Protein AF-T0LXK4-F1 (afdb_monomer)

Foldseek 3Di:
DDPVVVVVVVVVVVVVLVVVLVVLVVPDDPVVSCVPNVVVVVVVVVVVVCCCCCCVVVVPVDCPDDLDPPPPDDPVVLVVSLVVLVVVLVVLVVVCVVPVQSLLVSLLSLLVSLVSCVVPPNVSSVVSLVVSVCSLPDPSHDPDPSSVVSSVVSVVSSD

Radius of gyration: 25.11 Å; Cα contacts (8 Å, |Δi|>4): 98; chains: 1; bounding box: 61×38×62 Å

Mean predicted aligned error: 15.47 Å

Sequence (159 aa):
MTRKNARNFLIAGIIALYAYDQFAFFYFTFTDFAYYAVIPTLIIVMTAYFSYRFFYKNSNPFRMGTGFSIIETSASDSDHAVNLLEEKMNIHREEAKLDPNKLPELAKRLAALSAMYKEKDSEKSETYANEAKSIINSSHYPNTEEAIQIRTIVTRFLK

Structure (mmCIF, N/CA/C/O backbone):
data_AF-T0LXK4-F1
#
_entry.id   AF-T0LXK4-F1
#
loop_
_atom_site.group_PDB
_atom_site.id
_atom_site.type_symbol
_atom_site.label_atom_id
_atom_site.label_alt_id
_atom_site.label_comp_id
_atom_site.label_asym_id
_atom_site.label_entity_id
_atom_site.label_seq_id
_atom_site.pdbx_PDB_ins_code
_atom_site.Cartn_x
_atom_site.Cartn_y
_atom_site.Cartn_z
_atom_site.occupancy
_atom_site.B_iso_or_equiv
_atom_site.auth_seq_id
_atom_site.auth_comp_id
_atom_site.auth_asym_id
_atom_site.auth_atom_id
_atom_site.pdbx_PDB_model_num
ATOM 1 N N . MET A 1 1 ? 11.690 21.484 -4.704 1.00 52.00 1 MET A N 1
ATOM 2 C CA . MET A 1 1 ? 11.750 21.143 -6.147 1.00 52.00 1 MET A CA 1
ATOM 3 C C . MET A 1 1 ? 10.345 20.745 -6.589 1.00 52.00 1 MET A C 1
ATOM 5 O O . MET A 1 1 ? 9.806 19.795 -6.042 1.00 52.00 1 MET A O 1
ATOM 9 N N . THR A 1 2 ? 9.680 21.510 -7.460 1.00 70.88 2 THR A N 1
ATOM 10 C CA . THR A 1 2 ? 8.276 21.234 -7.828 1.00 70.88 2 THR A CA 1
ATOM 11 C C . THR A 1 2 ? 8.178 19.965 -8.686 1.00 70.88 2 THR A C 1
ATOM 13 O O . THR A 1 2 ? 9.077 19.669 -9.474 1.00 70.88 2 THR A O 1
ATOM 16 N N . ARG A 1 3 ? 7.080 19.204 -8.570 1.00 69.25 3 ARG A N 1
ATOM 17 C CA . ARG A 1 3 ? 6.846 17.942 -9.314 1.00 69.25 3 ARG A CA 1
ATOM 18 C C . ARG A 1 3 ? 7.007 18.101 -10.837 1.00 69.25 3 ARG A C 1
ATOM 20 O O . ARG A 1 3 ? 7.441 17.179 -11.522 1.00 69.25 3 ARG A O 1
ATOM 27 N N . LYS A 1 4 ? 6.709 19.298 -11.356 1.00 77.00 4 LYS A N 1
ATOM 28 C CA . LYS A 1 4 ? 6.910 19.686 -12.760 1.00 77.00 4 LYS A CA 1
ATOM 29 C C . LYS A 1 4 ? 8.395 19.740 -13.141 1.00 77.00 4 LYS A C 1
ATOM 31 O O . LYS A 1 4 ? 8.761 19.247 -14.203 1.00 77.00 4 LYS A O 1
ATOM 36 N N . ASN A 1 5 ? 9.246 20.259 -12.257 1.00 78.19 5 ASN A N 1
ATOM 37 C CA . ASN A 1 5 ? 10.688 20.322 -12.486 1.00 78.19 5 ASN A CA 1
ATOM 38 C C . ASN A 1 5 ? 11.285 18.910 -12.515 1.00 78.19 5 ASN A C 1
ATOM 40 O O . ASN A 1 5 ? 12.027 18.595 -13.435 1.00 78.19 5 ASN A O 1
ATOM 44 N N . ALA A 1 6 ? 10.885 18.032 -11.587 1.00 72.69 6 ALA A N 1
ATOM 45 C CA . ALA A 1 6 ? 11.345 16.640 -11.565 1.00 72.69 6 ALA A CA 1
ATOM 46 C C . ALA A 1 6 ? 11.009 15.883 -12.865 1.00 72.69 6 ALA A C 1
ATOM 48 O O . ALA A 1 6 ? 11.862 15.193 -13.416 1.00 72.69 6 ALA A O 1
ATOM 49 N N . ARG A 1 7 ? 9.794 16.067 -13.406 1.00 78.38 7 ARG A N 1
ATOM 50 C CA . ARG A 1 7 ? 9.398 15.472 -14.693 1.00 78.38 7 ARG A CA 1
ATOM 51 C C . ARG A 1 7 ? 10.267 15.970 -15.848 1.00 78.38 7 ARG A C 1
ATOM 53 O O . ARG A 1 7 ? 10.696 15.172 -16.672 1.00 78.38 7 ARG A O 1
ATOM 60 N N . ASN A 1 8 ? 10.530 17.274 -15.902 1.00 84.44 8 ASN A N 1
ATOM 61 C CA . ASN A 1 8 ? 11.336 17.867 -16.968 1.00 84.44 8 ASN A CA 1
ATOM 62 C C . ASN A 1 8 ? 12.800 17.403 -16.903 1.00 84.44 8 ASN A C 1
ATOM 64 O O . ASN A 1 8 ? 13.376 17.111 -17.945 1.00 84.44 8 ASN A O 1
ATOM 68 N N . PHE A 1 9 ? 13.372 17.262 -15.702 1.00 82.69 9 PHE A N 1
ATOM 69 C CA . PHE A 1 9 ? 14.710 16.687 -15.518 1.00 82.69 9 PHE A CA 1
ATOM 70 C C . PHE A 1 9 ? 14.790 15.237 -16.007 1.00 82.69 9 PHE A C 1
ATOM 72 O O . PHE A 1 9 ? 15.751 14.869 -16.675 1.00 82.69 9 PHE A O 1
ATOM 79 N N . LEU A 1 10 ? 13.766 14.428 -15.725 1.00 83.69 10 LEU A N 1
ATOM 80 C CA . LEU A 1 10 ? 13.726 13.027 -16.144 1.00 83.69 10 LEU A CA 1
ATOM 81 C C . LEU A 1 10 ? 13.632 12.905 -17.674 1.00 83.69 10 LEU A C 1
ATOM 83 O O . LEU A 1 10 ? 14.389 12.154 -18.282 1.00 83.69 10 LEU A O 1
ATOM 87 N N . ILE A 1 11 ? 12.766 13.705 -18.304 1.00 85.88 11 ILE A N 1
ATOM 88 C CA . ILE A 1 11 ? 12.643 13.758 -19.770 1.00 85.88 11 ILE A CA 1
ATOM 89 C C . ILE A 1 11 ? 13.965 14.203 -20.409 1.00 85.88 11 ILE A C 1
ATOM 91 O O . ILE A 1 11 ? 14.427 13.564 -21.351 1.00 85.88 11 ILE A O 1
ATOM 95 N N . ALA A 1 12 ? 14.599 15.254 -19.882 1.00 89.62 12 ALA A N 1
ATOM 96 C CA . ALA A 1 12 ? 15.888 15.725 -20.382 1.00 89.62 12 ALA A CA 1
ATOM 97 C C . ALA A 1 12 ? 16.983 14.650 -20.261 1.00 89.62 12 ALA A C 1
ATOM 99 O O . ALA A 1 12 ? 17.757 14.466 -21.197 1.00 89.62 12 ALA A O 1
ATOM 100 N N . GLY A 1 13 ? 17.007 13.898 -19.155 1.00 88.19 13 GLY A N 1
ATOM 101 C CA . GLY A 1 13 ? 17.936 12.783 -18.959 1.00 88.19 13 GLY A CA 1
ATOM 102 C C . GLY A 1 13 ? 17.748 11.656 -19.979 1.00 88.19 13 GLY A C 1
ATOM 103 O O . GLY A 1 13 ? 18.731 11.169 -20.530 1.00 88.19 13 GLY A O 1
ATOM 104 N N . ILE A 1 14 ? 16.500 11.284 -20.288 1.00 88.06 14 ILE A N 1
ATOM 105 C CA . ILE A 1 14 ? 16.200 10.265 -21.310 1.00 88.06 14 ILE A CA 1
ATOM 106 C C . ILE A 1 14 ? 16.648 10.735 -22.699 1.00 88.06 14 ILE A C 1
ATOM 108 O O . ILE A 1 14 ? 17.262 9.968 -23.436 1.00 88.06 14 ILE A O 1
ATOM 112 N N . ILE A 1 15 ? 16.374 11.995 -23.049 1.00 91.06 15 ILE A N 1
ATOM 113 C CA . ILE A 1 15 ? 16.777 12.565 -24.343 1.00 91.06 15 ILE A CA 1
ATOM 114 C C . ILE A 1 15 ? 18.306 12.599 -24.469 1.00 91.06 15 ILE A C 1
ATOM 116 O O . ILE A 1 15 ? 18.838 12.235 -25.515 1.00 91.06 15 ILE A O 1
ATOM 120 N N . ALA A 1 16 ? 19.016 12.996 -23.410 1.00 90.19 16 ALA A N 1
ATOM 121 C CA . ALA A 1 16 ? 20.476 13.025 -23.398 1.00 90.19 16 ALA A CA 1
ATOM 122 C C . ALA A 1 16 ? 21.087 11.622 -23.549 1.00 90.19 16 ALA A C 1
ATOM 124 O O . ALA A 1 16 ? 22.029 11.452 -24.319 1.00 90.19 16 ALA A O 1
ATOM 125 N N . LEU A 1 17 ? 20.522 10.618 -22.866 1.00 87.62 17 LEU A N 1
ATOM 126 C CA . LEU A 1 17 ? 20.959 9.225 -22.980 1.00 87.62 17 LEU A CA 1
ATOM 127 C C . LEU A 1 17 ? 20.755 8.689 -24.404 1.00 87.62 17 LEU A C 1
ATOM 129 O O . LEU A 1 17 ? 21.660 8.099 -24.981 1.00 87.62 17 LEU A O 1
ATOM 133 N N . TYR A 1 18 ? 19.595 8.969 -25.003 1.00 89.12 18 TYR A N 1
ATOM 134 C CA . TYR A 1 18 ? 19.313 8.579 -26.383 1.00 89.12 18 TYR A CA 1
ATOM 135 C C . TYR A 1 18 ? 20.272 9.239 -27.382 1.00 89.12 18 TYR A C 1
ATOM 137 O O . TYR A 1 18 ? 20.782 8.580 -28.284 1.00 89.12 18 TYR A O 1
ATOM 145 N N . ALA A 1 19 ? 20.544 10.538 -27.220 1.00 90.44 19 ALA A N 1
ATOM 146 C CA . ALA A 1 19 ? 21.498 11.243 -28.069 1.00 90.44 19 ALA A CA 1
ATOM 147 C C . ALA A 1 19 ? 22.911 10.649 -27.942 1.00 90.44 19 ALA A C 1
ATOM 149 O O . ALA A 1 19 ? 23.581 10.460 -28.955 1.00 90.44 19 ALA A O 1
ATOM 150 N N . TYR A 1 20 ? 23.339 10.311 -26.722 1.00 88.88 20 TYR A N 1
ATOM 151 C CA . TYR A 1 20 ? 24.619 9.649 -26.476 1.00 88.88 20 TYR A CA 1
ATOM 152 C C . TYR A 1 20 ? 24.731 8.313 -27.221 1.00 88.88 20 TYR A C 1
ATOM 154 O O . TYR A 1 20 ? 25.724 8.099 -27.913 1.00 88.88 20 TYR A O 1
ATOM 162 N N . ASP A 1 21 ? 23.702 7.464 -27.163 1.00 81.31 21 ASP A N 1
ATOM 163 C CA . ASP A 1 21 ? 23.698 6.169 -27.857 1.00 81.31 21 ASP A CA 1
ATOM 164 C C . ASP A 1 21 ? 23.767 6.327 -29.383 1.00 81.31 21 ASP A C 1
ATOM 166 O O . ASP A 1 21 ? 24.493 5.588 -30.050 1.00 81.31 21 ASP A O 1
ATOM 170 N N . GLN A 1 22 ? 23.066 7.319 -29.946 1.00 89.12 22 GLN A N 1
ATOM 171 C CA . GLN A 1 22 ? 23.146 7.624 -31.379 1.00 89.12 22 GLN A CA 1
ATOM 172 C C . GLN A 1 22 ? 24.558 8.058 -31.777 1.00 89.12 22 GLN A C 1
ATOM 174 O O . GLN A 1 22 ? 25.107 7.540 -32.744 1.00 89.12 22 GLN A O 1
ATOM 179 N N . PHE A 1 23 ? 25.179 8.965 -31.017 1.00 88.94 23 PHE A N 1
ATOM 180 C CA . PHE A 1 23 ? 26.564 9.366 -31.264 1.00 88.94 23 PHE A CA 1
ATOM 181 C C . PHE A 1 23 ? 27.521 8.173 -31.137 1.00 88.94 23 PHE A C 1
ATOM 183 O O . PHE A 1 23 ? 28.320 7.931 -32.036 1.00 88.94 23 PHE A O 1
ATOM 190 N N . ALA A 1 24 ? 27.414 7.377 -30.076 1.00 84.62 24 ALA A N 1
ATOM 191 C CA . ALA A 1 24 ? 28.267 6.211 -29.870 1.00 84.62 24 ALA A CA 1
ATOM 192 C C . ALA A 1 24 ? 28.171 5.204 -31.032 1.00 84.62 24 ALA A C 1
ATOM 194 O O . ALA A 1 24 ? 29.189 4.657 -31.449 1.00 84.62 24 ALA A O 1
ATOM 195 N N . PHE A 1 25 ? 26.976 5.002 -31.596 1.00 87.00 25 PHE A N 1
ATOM 196 C CA . PHE A 1 25 ? 26.759 4.088 -32.719 1.00 87.00 25 PHE A CA 1
ATOM 197 C C . PHE A 1 25 ? 27.519 4.492 -33.993 1.00 87.00 25 PHE A C 1
ATOM 199 O O . PHE A 1 25 ? 28.010 3.625 -34.710 1.00 87.00 25 PHE A O 1
ATOM 206 N N . PHE A 1 26 ? 27.644 5.793 -34.279 1.00 89.50 26 PHE A N 1
ATOM 207 C CA . PHE A 1 26 ? 28.330 6.268 -35.489 1.00 89.50 26 PHE A CA 1
ATOM 208 C C . PHE A 1 26 ? 29.857 6.314 -35.362 1.00 89.50 26 PHE A C 1
ATOM 210 O O . PHE A 1 26 ? 30.546 6.233 -36.378 1.00 89.50 26 PHE A O 1
ATOM 217 N N . TYR A 1 27 ? 30.390 6.467 -34.147 1.00 86.75 27 TYR A N 1
ATOM 218 C CA . TYR A 1 27 ? 31.824 6.691 -33.928 1.00 86.75 27 TYR A CA 1
ATOM 219 C C . TYR A 1 27 ? 32.588 5.460 -33.429 1.00 86.75 27 TYR A C 1
ATOM 221 O O . TYR A 1 27 ? 33.817 5.445 -33.516 1.00 86.75 27 TYR A O 1
ATOM 229 N N . PHE A 1 28 ? 31.902 4.432 -32.924 1.00 87.56 28 PHE A N 1
ATOM 230 C CA . PHE A 1 28 ? 32.548 3.256 -32.344 1.00 87.56 28 PHE A CA 1
ATOM 231 C C . PHE A 1 28 ? 32.394 1.993 -33.184 1.00 87.56 28 PHE A C 1
ATOM 233 O O . PHE A 1 28 ? 31.423 1.796 -33.912 1.00 87.56 28 PHE A O 1
ATOM 240 N N . THR A 1 29 ? 33.372 1.095 -33.044 1.00 90.69 29 THR A N 1
ATOM 241 C CA . THR A 1 29 ? 33.224 -0.280 -33.523 1.00 90.69 29 THR A CA 1
ATOM 242 C C . THR A 1 29 ? 32.136 -0.989 -32.718 1.00 90.69 29 THR A C 1
ATOM 244 O O . THR A 1 29 ? 31.843 -0.606 -31.587 1.00 90.69 29 THR A O 1
ATOM 247 N N . PHE A 1 30 ? 31.536 -2.045 -33.270 1.00 84.19 30 PHE A N 1
ATOM 248 C CA . PHE A 1 30 ? 30.436 -2.756 -32.607 1.00 84.19 30 PHE A CA 1
ATOM 249 C C . PHE A 1 30 ? 30.787 -3.218 -31.178 1.00 84.19 30 PHE A C 1
ATOM 251 O O . PHE A 1 30 ? 29.964 -3.111 -30.270 1.00 84.19 30 PHE A O 1
ATOM 258 N N . THR A 1 31 ? 32.020 -3.681 -30.961 1.00 88.25 31 THR A N 1
ATOM 259 C CA . THR A 1 31 ? 32.541 -4.089 -29.646 1.00 88.25 31 THR A CA 1
ATOM 260 C C . THR A 1 31 ? 32.654 -2.924 -28.668 1.00 88.25 31 THR A C 1
ATOM 262 O O . THR A 1 31 ? 32.209 -3.047 -27.527 1.00 88.25 31 THR A O 1
ATOM 265 N N . ASP A 1 32 ? 33.189 -1.788 -29.112 1.00 85.88 32 ASP A N 1
ATOM 266 C CA . ASP A 1 32 ? 33.342 -0.599 -28.270 1.00 85.88 32 ASP A CA 1
ATOM 267 C C . ASP A 1 32 ? 31.978 0.037 -27.971 1.00 85.88 32 ASP A C 1
ATOM 269 O O . ASP A 1 32 ? 31.701 0.425 -26.840 1.00 85.88 32 ASP A O 1
ATOM 273 N N . PHE A 1 33 ? 31.075 0.058 -28.951 1.00 84.75 33 PHE A N 1
ATOM 274 C CA . PHE A 1 33 ? 29.694 0.490 -28.767 1.00 84.75 33 PHE A CA 1
ATOM 275 C C . PHE A 1 33 ? 28.976 -0.364 -27.715 1.00 84.75 33 PHE A C 1
ATOM 277 O O . PHE A 1 33 ? 28.359 0.165 -26.787 1.00 84.75 33 PHE A O 1
ATOM 284 N N . ALA A 1 34 ? 29.095 -1.692 -27.809 1.00 85.19 34 ALA A N 1
ATOM 285 C CA . ALA A 1 34 ? 28.511 -2.589 -26.822 1.00 85.19 34 ALA A CA 1
ATOM 286 C C . ALA A 1 34 ? 29.079 -2.323 -25.418 1.00 85.19 34 ALA A C 1
ATOM 288 O O . ALA A 1 34 ? 28.322 -2.237 -24.449 1.00 85.19 34 ALA A O 1
ATOM 289 N N . TYR A 1 35 ? 30.396 -2.144 -25.308 1.00 89.31 35 TYR A N 1
ATOM 290 C CA . TYR A 1 35 ? 31.060 -1.970 -24.021 1.00 89.31 35 TYR A CA 1
ATOM 291 C C . TYR A 1 35 ? 30.786 -0.606 -23.369 1.00 89.31 35 TYR A C 1
ATOM 293 O O . TYR A 1 35 ? 30.528 -0.544 -22.168 1.00 89.31 35 TYR A O 1
ATOM 301 N N . TYR A 1 36 ? 30.803 0.481 -24.146 1.00 85.25 36 TYR A N 1
ATOM 302 C CA . TYR A 1 36 ? 30.714 1.849 -23.624 1.00 85.25 36 TYR A CA 1
ATOM 303 C C . TYR A 1 36 ? 29.305 2.452 -23.645 1.00 85.25 36 TYR A C 1
ATOM 305 O O . TYR A 1 36 ? 29.044 3.358 -22.859 1.00 85.25 36 TYR A O 1
ATOM 313 N N . ALA A 1 37 ? 28.386 1.954 -24.478 1.00 81.50 37 ALA A N 1
ATOM 314 C CA . ALA A 1 37 ? 27.006 2.448 -24.528 1.00 81.50 37 ALA A CA 1
ATOM 315 C C . ALA A 1 37 ? 26.004 1.423 -23.977 1.00 81.50 37 ALA A C 1
ATOM 317 O O . ALA A 1 37 ? 25.255 1.710 -23.039 1.00 81.50 37 ALA A O 1
ATOM 318 N N . VAL A 1 38 ? 26.024 0.187 -24.483 1.00 85.00 38 VAL A N 1
ATOM 319 C CA . VAL A 1 38 ? 24.989 -0.812 -24.150 1.00 85.00 38 VAL A CA 1
ATOM 320 C C . VAL A 1 38 ? 25.114 -1.332 -22.715 1.00 85.00 38 VAL A C 1
ATOM 322 O O . VAL A 1 38 ? 24.118 -1.426 -21.998 1.00 85.00 38 VAL A O 1
ATOM 325 N N . ILE A 1 39 ? 26.322 -1.661 -22.251 1.00 86.56 39 ILE A N 1
ATOM 326 C CA . ILE A 1 39 ? 26.504 -2.163 -20.879 1.00 86.56 39 ILE A CA 1
ATOM 327 C C . ILE A 1 39 ? 26.115 -1.096 -19.833 1.00 86.56 39 ILE A C 1
ATOM 329 O O . ILE A 1 39 ? 25.326 -1.415 -18.937 1.00 86.56 39 ILE A O 1
ATOM 333 N N . PRO A 1 40 ? 26.570 0.171 -19.922 1.00 85.31 40 PRO A N 1
ATOM 334 C CA . PRO A 1 40 ? 26.180 1.200 -18.958 1.00 85.31 40 PRO A CA 1
ATOM 335 C C . PRO A 1 40 ? 24.684 1.519 -18.969 1.00 85.31 40 PRO A C 1
ATOM 337 O O . PRO A 1 40 ? 24.086 1.658 -17.900 1.00 85.31 40 PRO A O 1
ATOM 340 N N . THR A 1 41 ? 24.050 1.585 -20.145 1.00 86.94 41 THR A N 1
ATOM 341 C CA . THR A 1 41 ? 22.597 1.808 -20.242 1.00 86.94 41 THR A CA 1
ATOM 342 C C . THR A 1 41 ? 21.818 0.673 -19.582 1.00 86.94 41 THR A C 1
ATOM 344 O O . THR A 1 41 ? 20.908 0.937 -18.793 1.00 86.94 41 THR A O 1
ATOM 347 N N . LEU A 1 42 ? 22.221 -0.584 -19.796 1.00 89.38 42 LEU A N 1
ATOM 348 C CA . LEU A 1 42 ? 21.631 -1.736 -19.113 1.00 89.38 42 LEU A CA 1
ATOM 349 C C . LEU A 1 42 ? 21.799 -1.663 -17.594 1.00 89.38 42 LEU A C 1
ATOM 351 O O . LEU A 1 42 ? 20.838 -1.938 -16.876 1.00 89.38 42 LEU A O 1
ATOM 355 N N . ILE A 1 43 ? 22.970 -1.260 -17.090 1.00 90.88 43 ILE A N 1
ATOM 356 C CA . ILE A 1 43 ? 23.205 -1.086 -15.647 1.00 90.88 43 ILE A CA 1
ATOM 357 C C . ILE A 1 43 ? 22.279 -0.008 -15.076 1.00 90.88 43 ILE A C 1
ATOM 359 O O . ILE A 1 43 ? 21.671 -0.223 -14.024 1.00 90.88 43 ILE A O 1
ATOM 363 N N . ILE A 1 44 ? 22.125 1.128 -15.761 1.00 88.31 44 ILE A N 1
ATOM 364 C CA . ILE A 1 44 ? 21.241 2.219 -15.326 1.00 88.31 44 ILE A CA 1
ATOM 365 C C . ILE A 1 44 ? 19.783 1.751 -15.312 1.00 88.31 44 ILE A C 1
ATOM 367 O O . ILE A 1 44 ? 19.091 1.950 -14.315 1.00 88.31 44 ILE A O 1
ATOM 371 N N . VAL A 1 45 ? 19.320 1.085 -16.374 1.00 86.94 45 VAL A N 1
ATOM 372 C CA . VAL A 1 45 ? 17.946 0.567 -16.470 1.00 86.94 45 VAL A CA 1
ATOM 373 C C . VAL A 1 45 ? 17.689 -0.505 -15.416 1.00 86.94 45 VAL A C 1
ATOM 375 O O . VAL A 1 45 ? 16.665 -0.448 -14.739 1.00 86.94 45 VAL A O 1
ATOM 378 N N . MET A 1 46 ? 18.618 -1.443 -15.218 1.00 88.25 46 MET A N 1
ATOM 379 C CA . MET A 1 46 ? 18.540 -2.453 -14.159 1.00 88.25 46 MET A CA 1
ATOM 380 C C . MET A 1 46 ? 18.484 -1.798 -12.782 1.00 88.25 46 MET A C 1
ATOM 382 O O . MET A 1 46 ? 17.607 -2.127 -11.992 1.00 88.25 46 MET A O 1
ATOM 386 N N . THR A 1 47 ? 19.358 -0.835 -12.495 1.00 88.00 47 THR A N 1
ATOM 387 C CA . THR A 1 47 ? 19.393 -0.135 -11.202 1.00 88.00 47 THR A CA 1
ATOM 388 C C . THR A 1 47 ? 18.118 0.667 -10.969 1.00 88.00 47 THR A C 1
ATOM 390 O O . THR A 1 47 ? 17.557 0.624 -9.874 1.00 88.00 47 THR A O 1
ATOM 393 N N . ALA A 1 48 ? 17.609 1.353 -11.992 1.00 85.19 48 ALA A N 1
ATOM 394 C CA . ALA A 1 48 ? 16.341 2.067 -11.931 1.00 85.19 48 ALA A CA 1
ATOM 395 C C . ALA A 1 48 ? 15.164 1.101 -11.751 1.00 85.19 48 ALA A C 1
ATOM 397 O O . ALA A 1 48 ? 14.286 1.370 -10.939 1.00 85.19 48 ALA A O 1
ATOM 398 N N . TYR A 1 49 ? 15.161 -0.041 -12.441 1.00 87.12 49 TYR A N 1
ATOM 399 C CA . TYR A 1 49 ? 14.139 -1.076 -12.306 1.00 87.12 49 TYR A CA 1
ATOM 400 C C . TYR A 1 49 ? 14.174 -1.726 -10.926 1.00 87.12 49 TYR A C 1
ATOM 402 O O . TYR A 1 49 ? 13.125 -1.900 -10.320 1.00 87.12 49 TYR A O 1
ATOM 410 N N . PHE A 1 50 ? 15.352 -2.062 -10.401 1.00 82.69 50 PHE A N 1
ATOM 411 C CA . PHE A 1 50 ? 15.507 -2.617 -9.061 1.00 82.69 50 PHE A CA 1
ATOM 412 C C . PHE A 1 50 ? 15.174 -1.593 -7.993 1.00 82.69 50 PHE A C 1
ATOM 414 O O . PHE A 1 50 ? 14.499 -1.951 -7.040 1.00 82.69 50 PHE A O 1
ATOM 421 N N . SER A 1 51 ? 15.563 -0.330 -8.158 1.00 81.69 51 SER A N 1
ATOM 422 C CA . SER A 1 51 ? 15.162 0.742 -7.246 1.00 81.69 51 SER A CA 1
ATOM 423 C C . SER A 1 51 ? 13.654 0.930 -7.303 1.00 81.69 51 SER A C 1
ATOM 425 O O . SER A 1 51 ? 12.994 0.861 -6.278 1.00 81.69 51 SER A O 1
ATOM 427 N N . TYR A 1 52 ? 13.069 1.055 -8.494 1.00 77.12 52 TYR A N 1
ATOM 428 C CA . TYR A 1 52 ? 11.623 1.140 -8.665 1.00 77.12 52 TYR A CA 1
ATOM 429 C C . TYR A 1 52 ? 10.932 -0.066 -8.044 1.00 77.12 52 TYR A C 1
ATOM 431 O O . TYR A 1 52 ? 10.035 0.108 -7.240 1.00 77.12 52 TYR A O 1
ATOM 439 N N . ARG A 1 53 ? 11.373 -1.288 -8.341 1.00 79.44 53 ARG A N 1
ATOM 440 C CA . ARG A 1 53 ? 10.800 -2.525 -7.813 1.00 79.44 53 ARG A CA 1
ATOM 441 C C . ARG A 1 53 ? 10.991 -2.631 -6.313 1.00 79.44 53 ARG A C 1
ATOM 443 O O . ARG A 1 53 ? 10.057 -3.024 -5.645 1.00 79.44 53 ARG A O 1
ATOM 450 N N . PHE A 1 54 ? 12.149 -2.307 -5.763 1.00 71.06 54 PHE A N 1
ATOM 451 C CA . PHE A 1 54 ? 12.398 -2.379 -4.330 1.00 71.06 54 PHE A CA 1
ATOM 452 C C . PHE A 1 54 ? 11.587 -1.309 -3.609 1.00 71.06 54 PHE A C 1
ATOM 454 O O . PHE A 1 54 ? 10.830 -1.640 -2.711 1.00 71.06 54 PHE A O 1
ATOM 461 N N . PHE A 1 55 ? 11.609 -0.060 -4.068 1.00 64.06 55 PHE A N 1
ATOM 462 C CA . PHE A 1 55 ? 10.792 1.000 -3.492 1.00 64.06 55 PHE A CA 1
ATOM 463 C C . PHE A 1 55 ? 9.290 0.760 -3.690 1.00 64.06 55 PHE A C 1
ATOM 465 O O . PHE A 1 55 ? 8.571 0.936 -2.724 1.00 64.06 55 PHE A O 1
ATOM 472 N N . TYR A 1 56 ? 8.783 0.299 -4.841 1.00 58.19 56 TYR A N 1
ATOM 473 C CA . TYR A 1 56 ? 7.343 0.039 -5.077 1.00 58.19 56 TYR A CA 1
ATOM 474 C C . TYR A 1 56 ? 6.834 -1.295 -4.517 1.00 58.19 56 TYR A C 1
ATOM 476 O O . TYR A 1 56 ? 5.678 -1.391 -4.101 1.00 58.19 56 TYR A O 1
ATOM 484 N N . LYS A 1 57 ? 7.661 -2.345 -4.505 1.00 49.53 57 LYS A N 1
ATOM 485 C CA . LYS A 1 57 ? 7.308 -3.647 -3.913 1.00 49.53 57 LYS A CA 1
ATOM 486 C C . LYS A 1 57 ? 7.465 -3.610 -2.391 1.00 49.53 57 LYS A C 1
ATOM 488 O O . LYS A 1 57 ? 6.669 -4.239 -1.710 1.00 49.53 57 LYS A O 1
ATOM 493 N N . ASN A 1 58 ? 8.425 -2.847 -1.856 1.00 44.69 58 ASN A N 1
ATOM 494 C CA . ASN A 1 58 ? 8.601 -2.654 -0.412 1.00 44.69 58 ASN A CA 1
ATOM 495 C C . ASN A 1 58 ? 7.771 -1.484 0.155 1.00 44.69 58 ASN A C 1
ATOM 497 O O . ASN A 1 58 ? 7.570 -1.427 1.361 1.00 44.69 58 ASN A O 1
ATOM 501 N N . SER A 1 59 ? 7.211 -0.599 -0.683 1.00 46.28 59 SER A N 1
ATOM 502 C CA . SER A 1 59 ? 6.151 0.347 -0.269 1.00 46.28 59 SER A CA 1
ATOM 503 C C . SER A 1 59 ? 4.739 -0.249 -0.325 1.00 46.28 59 SER A C 1
ATOM 505 O O . SER A 1 59 ? 3.759 0.473 -0.170 1.00 46.28 59 SER A O 1
ATOM 507 N N . ASN A 1 60 ? 4.607 -1.572 -0.468 1.00 47.75 60 ASN A N 1
ATOM 508 C CA . ASN A 1 60 ? 3.330 -2.262 -0.304 1.00 47.75 60 ASN A CA 1
ATOM 509 C C . ASN A 1 60 ? 3.409 -3.372 0.754 1.00 47.75 60 ASN A C 1
ATOM 511 O O . ASN A 1 60 ? 3.480 -4.555 0.426 1.00 47.75 60 ASN A O 1
ATOM 515 N N . PRO A 1 61 ? 3.237 -2.986 2.027 1.00 41.03 61 PRO A N 1
ATOM 516 C CA . PRO A 1 61 ? 2.225 -3.630 2.855 1.00 41.03 61 PRO A CA 1
ATOM 517 C C . PRO A 1 61 ? 1.071 -2.677 3.205 1.00 41.03 61 PRO A C 1
ATOM 519 O O . PRO A 1 61 ? 0.154 -3.075 3.911 1.00 41.03 61 PRO A O 1
ATOM 522 N N . PHE A 1 62 ? 1.078 -1.436 2.708 1.00 42.94 62 PHE A N 1
ATOM 523 C CA . PHE A 1 62 ? 0.120 -0.402 3.108 1.00 42.94 62 PHE A CA 1
ATOM 524 C C . PHE A 1 62 ? -0.505 0.320 1.910 1.00 42.94 62 PHE A C 1
ATOM 526 O O . PHE A 1 62 ? -0.625 1.541 1.869 1.00 42.94 62 PHE A O 1
ATOM 533 N N . ARG A 1 63 ? -1.018 -0.441 0.940 1.00 39.72 63 ARG A N 1
ATOM 534 C CA . ARG A 1 63 ? -2.146 0.050 0.140 1.00 39.72 63 ARG A CA 1
ATOM 535 C C . ARG A 1 63 ? -3.401 0.012 1.014 1.00 39.72 63 ARG A C 1
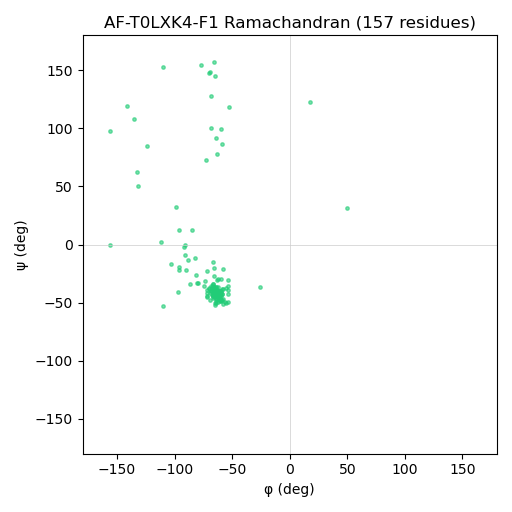ATOM 537 O O . ARG A 1 63 ? -4.290 -0.815 0.845 1.00 39.72 63 ARG A O 1
ATOM 544 N N . MET A 1 64 ? -3.458 0.946 1.963 1.00 41.56 64 MET A N 1
ATOM 545 C CA . MET A 1 64 ? -4.705 1.523 2.447 1.00 41.56 64 MET A CA 1
ATOM 546 C C . MET A 1 64 ? -5.382 2.141 1.224 1.00 41.56 64 MET A C 1
ATOM 548 O O . MET A 1 64 ? -5.137 3.288 0.856 1.00 41.56 64 MET A O 1
ATOM 552 N N . GLY A 1 65 ? -6.149 1.322 0.506 1.00 34.75 65 GLY A N 1
ATOM 553 C CA . GLY A 1 65 ? -6.947 1.778 -0.617 1.00 34.75 65 GLY A 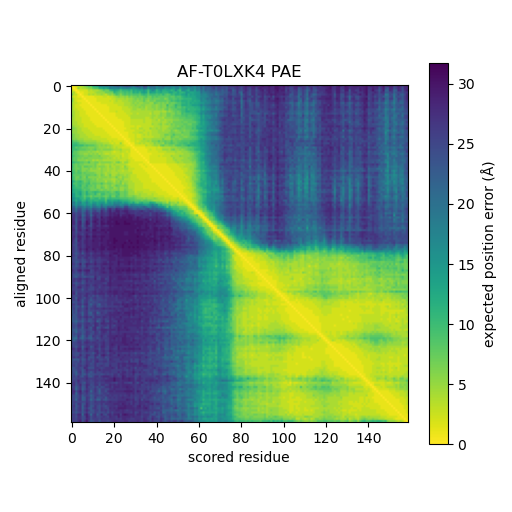CA 1
ATOM 554 C C . GLY A 1 65 ? -7.809 2.949 -0.163 1.00 34.75 65 GLY A C 1
ATOM 555 O O . GLY A 1 65 ? -8.605 2.799 0.757 1.00 34.75 65 GLY A O 1
ATOM 556 N N . THR A 1 66 ? -7.593 4.113 -0.778 1.00 44.03 66 THR A N 1
ATOM 557 C CA . THR A 1 66 ? -8.650 5.087 -1.103 1.00 44.03 66 THR A CA 1
ATOM 558 C C . THR A 1 66 ? -9.620 5.471 0.025 1.00 44.03 66 THR A C 1
ATOM 560 O O . THR A 1 66 ? -10.773 5.799 -0.232 1.00 44.03 66 THR A O 1
ATOM 563 N N . GLY A 1 67 ? -9.148 5.474 1.273 1.00 38.34 67 GLY A N 1
ATOM 564 C CA . GLY A 1 67 ? -9.909 5.920 2.445 1.00 38.34 67 GLY A CA 1
ATOM 565 C C . GLY A 1 67 ? -9.049 6.385 3.622 1.00 38.34 67 GLY A C 1
ATOM 566 O O . GLY A 1 67 ? -9.593 6.788 4.643 1.00 38.34 67 GLY A O 1
ATOM 567 N N . PHE A 1 68 ? -7.722 6.345 3.485 1.00 42.81 68 PHE A N 1
ATOM 568 C CA . PHE A 1 68 ? -6.772 6.774 4.509 1.00 42.81 68 PHE A CA 1
ATOM 569 C C . PHE A 1 68 ? -5.716 7.680 3.871 1.00 42.81 68 PHE A C 1
ATOM 571 O O . PHE A 1 68 ? -4.532 7.361 3.796 1.00 42.81 68 PHE A O 1
ATOM 578 N N . SER A 1 69 ? -6.157 8.817 3.332 1.00 39.91 69 SER A N 1
ATOM 579 C CA . SER A 1 69 ? -5.259 9.961 3.246 1.00 39.91 69 SER A CA 1
ATOM 580 C C . SER A 1 69 ? -5.037 10.415 4.682 1.00 39.91 69 SER A C 1
ATOM 582 O O . SER A 1 69 ? -5.907 11.063 5.263 1.00 39.91 69 SER A O 1
ATOM 584 N N . ILE A 1 70 ? -3.905 10.030 5.270 1.00 43.81 70 ILE A N 1
ATOM 585 C CA . ILE A 1 70 ? -3.350 10.775 6.395 1.00 43.81 70 ILE A CA 1
ATOM 586 C C . ILE A 1 70 ? -3.114 12.166 5.826 1.00 43.81 70 ILE A C 1
ATOM 588 O O . ILE A 1 70 ? -2.196 12.396 5.040 1.00 43.81 70 ILE A O 1
ATOM 592 N N . ILE A 1 71 ? -4.057 13.046 6.120 1.00 42.28 71 ILE A N 1
ATOM 593 C CA . ILE A 1 71 ? -3.931 14.471 5.934 1.00 42.28 71 ILE A CA 1
ATOM 594 C C . ILE A 1 71 ? -2.793 14.860 6.886 1.00 42.28 71 ILE A C 1
ATOM 596 O O . ILE A 1 71 ? -2.996 15.055 8.080 1.00 42.28 71 ILE A O 1
ATOM 600 N N . GLU A 1 72 ? -1.559 14.867 6.373 1.00 41.72 72 GLU A N 1
ATOM 601 C CA . GLU A 1 72 ? -0.467 15.667 6.928 1.00 41.72 72 GLU A CA 1
ATOM 602 C C . GLU A 1 72 ? -0.889 17.124 6.762 1.00 41.72 72 GLU A C 1
ATOM 604 O O . GLU A 1 72 ? -0.545 17.822 5.810 1.00 41.72 72 GLU A O 1
ATOM 609 N N . THR A 1 73 ? -1.768 17.575 7.638 1.00 39.75 73 THR A N 1
ATOM 610 C CA . THR A 1 73 ? -2.135 18.973 7.743 1.00 39.75 73 THR A CA 1
ATOM 611 C C . THR A 1 73 ? -2.280 19.224 9.227 1.00 39.75 73 THR A C 1
ATOM 613 O O . THR A 1 73 ? -2.995 18.507 9.921 1.00 39.75 73 THR A O 1
ATOM 616 N N . SER A 1 74 ? -1.437 20.144 9.693 1.00 37.97 74 SER A N 1
ATOM 617 C CA . SER A 1 74 ? -1.539 20.977 10.891 1.00 37.97 74 SER A CA 1
ATOM 618 C C . SER A 1 74 ? -2.543 20.483 11.934 1.00 37.97 74 SER A C 1
ATOM 620 O O . SER A 1 74 ? -3.719 20.421 11.618 1.00 37.97 74 SER A O 1
ATOM 622 N N . ALA A 1 75 ? -2.113 20.237 13.177 1.00 48.66 75 ALA A N 1
ATOM 623 C CA . ALA A 1 75 ? -2.892 19.722 14.322 1.00 48.66 75 ALA A CA 1
ATOM 624 C C . ALA A 1 75 ? -4.427 19.978 14.337 1.00 48.66 75 ALA A C 1
ATOM 626 O O . ALA A 1 75 ? -5.175 19.079 14.705 1.00 48.66 75 ALA A O 1
ATOM 627 N N . SER A 1 76 ? -4.901 21.134 13.861 1.00 48.06 76 SER A N 1
ATOM 628 C CA . SER A 1 76 ? -6.314 21.469 13.623 1.00 48.06 76 SER A CA 1
ATOM 629 C C . SER A 1 76 ? -7.098 20.577 12.630 1.00 48.06 76 SER A C 1
ATOM 631 O O . SER A 1 76 ? -8.310 20.479 12.782 1.00 48.06 76 SER A O 1
ATOM 633 N N . ASP A 1 77 ? -6.478 19.962 11.616 1.00 54.47 77 ASP A N 1
ATOM 634 C CA . ASP A 1 77 ? -7.172 19.143 10.591 1.00 54.47 77 ASP A CA 1
ATOM 635 C C . ASP A 1 77 ? -7.259 17.659 11.004 1.00 54.47 77 ASP A C 1
ATOM 637 O O . ASP A 1 77 ? -8.138 16.898 10.594 1.00 54.47 77 ASP A O 1
ATOM 641 N N . SER A 1 78 ? -6.363 17.251 11.908 1.00 59.72 78 SER A N 1
ATOM 642 C CA . SER A 1 78 ? -6.307 15.890 12.440 1.00 59.72 78 SER A CA 1
ATOM 643 C C . SER A 1 78 ? -7.526 15.536 13.300 1.00 59.72 78 SER A C 1
ATOM 645 O O . SER A 1 78 ? -7.986 14.399 13.263 1.00 59.72 78 SER A O 1
ATOM 647 N N . ASP A 1 79 ? -8.089 16.499 14.033 1.00 66.12 79 ASP A N 1
ATOM 648 C CA . ASP A 1 79 ? -9.271 16.270 14.872 1.00 66.12 79 ASP A CA 1
ATOM 649 C C . ASP A 1 79 ? -10.544 16.143 14.027 1.00 66.12 79 ASP A C 1
ATOM 651 O O . ASP A 1 79 ? -11.389 15.291 14.296 1.00 66.12 79 ASP A O 1
ATOM 655 N N . HIS A 1 80 ? -10.650 16.905 12.935 1.00 68.06 80 HIS A N 1
ATOM 656 C CA . HIS A 1 80 ? -11.762 16.772 11.994 1.00 68.06 80 HIS A CA 1
ATOM 657 C C . HIS A 1 80 ? -11.713 15.431 11.243 1.00 68.06 80 HIS A C 1
ATOM 659 O O . HIS A 1 80 ? -12.750 14.799 11.021 1.00 68.06 80 HIS A O 1
ATOM 665 N N . ALA A 1 81 ? -10.518 14.965 10.867 1.00 66.50 81 ALA A N 1
ATOM 666 C CA . ALA A 1 81 ? -10.341 13.661 10.232 1.00 66.50 81 ALA A CA 1
ATOM 667 C C . ALA A 1 81 ? -10.721 12.506 11.172 1.00 66.50 81 ALA A C 1
ATOM 669 O O . ALA A 1 81 ? -11.388 11.560 10.748 1.00 66.50 81 ALA A O 1
ATOM 670 N N . VAL A 1 82 ? -10.334 12.601 12.446 1.00 71.81 82 VAL A N 1
ATOM 671 C CA . VAL A 1 82 ? -10.668 11.608 13.471 1.00 71.81 82 VAL A CA 1
ATOM 672 C C . VAL A 1 82 ? -12.173 11.587 13.750 1.00 71.81 82 VAL A C 1
ATOM 674 O O . VAL A 1 82 ? -12.769 10.515 13.697 1.00 71.81 82 VAL A O 1
ATOM 677 N N . ASN A 1 83 ? -12.814 12.748 13.913 1.00 77.56 83 ASN A N 1
ATOM 678 C CA . ASN A 1 83 ? -14.267 12.832 14.110 1.00 77.56 83 ASN A CA 1
ATOM 679 C C . ASN A 1 83 ? -15.048 12.229 12.928 1.00 77.56 83 ASN A C 1
ATOM 681 O O . ASN A 1 83 ? -16.009 11.488 13.124 1.00 77.56 83 ASN A O 1
ATOM 685 N N . LEU A 1 84 ? -14.605 12.479 11.690 1.00 76.94 84 LEU A N 1
ATOM 686 C CA . LEU A 1 84 ? -15.216 11.890 10.493 1.00 76.94 84 LEU A CA 1
ATOM 687 C C . LEU A 1 84 ? -15.037 10.362 10.441 1.00 76.94 84 LEU A C 1
ATOM 689 O O . LEU A 1 84 ? -15.910 9.636 9.958 1.00 76.94 84 LEU A O 1
ATOM 693 N N . LEU A 1 85 ? -13.889 9.860 10.901 1.00 73.06 85 LEU A N 1
ATOM 694 C CA . LEU A 1 85 ? -13.628 8.425 11.008 1.00 73.06 85 LEU A CA 1
ATOM 695 C C . LEU A 1 85 ? -14.502 7.772 12.084 1.00 73.06 85 LEU A C 1
ATOM 697 O O . LEU A 1 85 ? -15.026 6.689 11.826 1.00 73.06 85 LEU A O 1
ATOM 701 N N . GLU A 1 86 ? -14.710 8.424 13.228 1.00 80.81 86 GLU A N 1
ATOM 702 C CA . GLU A 1 86 ? -15.624 7.964 14.281 1.00 80.81 86 GLU A CA 1
ATOM 703 C C . GLU A 1 86 ? -17.086 7.949 13.807 1.00 80.81 86 GLU A C 1
ATOM 705 O O . GLU A 1 86 ? -17.796 6.962 14.011 1.00 80.81 86 GLU A O 1
ATOM 710 N N . GLU A 1 87 ? -17.529 8.986 13.092 1.00 79.88 87 GLU A N 1
ATOM 711 C CA . GLU A 1 87 ? -18.876 9.037 12.513 1.00 79.88 87 GLU A CA 1
ATOM 712 C C . GLU A 1 87 ? -19.094 7.889 11.517 1.00 79.88 87 GLU A C 1
ATOM 714 O O . GLU A 1 87 ? -20.061 7.128 11.614 1.00 79.88 87 GLU A O 1
ATOM 719 N N . LYS A 1 88 ? -18.143 7.688 10.597 1.00 77.31 88 LYS A N 1
ATOM 720 C CA . LYS A 1 88 ? -18.199 6.570 9.649 1.00 77.31 88 LYS A CA 1
ATOM 721 C C . LYS A 1 88 ? -18.117 5.217 10.350 1.00 77.31 88 LYS A C 1
ATOM 723 O O . LYS A 1 88 ? -18.761 4.275 9.899 1.00 77.31 88 LYS A O 1
ATOM 728 N N . MET A 1 89 ? -17.328 5.089 11.414 1.00 84.12 89 MET A N 1
ATOM 729 C CA . MET A 1 89 ? -17.247 3.861 12.208 1.00 84.12 89 MET A CA 1
ATOM 730 C C . MET A 1 89 ? -18.611 3.509 12.807 1.00 84.12 89 MET A C 1
ATOM 732 O O . MET A 1 89 ? -19.007 2.350 12.724 1.00 84.12 89 MET A O 1
ATOM 736 N N . ASN A 1 90 ? -19.352 4.481 13.344 1.00 82.88 90 ASN A N 1
ATOM 737 C CA . ASN A 1 90 ? -20.689 4.231 13.885 1.00 82.88 90 ASN A CA 1
ATOM 738 C C . ASN A 1 90 ? -21.658 3.709 12.817 1.00 82.88 90 ASN A C 1
ATOM 740 O O . ASN A 1 90 ? -22.389 2.757 13.080 1.00 82.88 90 ASN A O 1
ATOM 744 N N . ILE A 1 91 ? -21.598 4.244 11.593 1.00 81.81 91 ILE A N 1
ATOM 745 C CA . ILE A 1 91 ? -22.379 3.721 10.458 1.00 81.81 91 ILE A CA 1
ATOM 746 C C . ILE A 1 91 ? -22.007 2.258 10.182 1.00 81.81 91 ILE A C 1
ATOM 748 O O . ILE A 1 91 ? -22.880 1.396 10.126 1.00 81.81 91 ILE A O 1
ATOM 752 N N . HIS A 1 92 ? -20.710 1.949 10.093 1.00 79.69 92 HIS A N 1
ATOM 753 C CA . HIS A 1 92 ? -20.235 0.572 9.890 1.00 79.69 92 HIS A CA 1
ATOM 754 C C . HIS A 1 92 ? -20.609 -0.365 11.039 1.00 79.69 92 HIS A C 1
ATOM 756 O O . HIS A 1 92 ? -20.822 -1.550 10.803 1.00 79.69 92 HIS A O 1
ATOM 762 N N . ARG A 1 93 ? -20.726 0.142 12.270 1.00 84.38 93 ARG A N 1
ATOM 763 C CA . ARG A 1 93 ? -21.174 -0.637 13.429 1.00 84.38 93 AR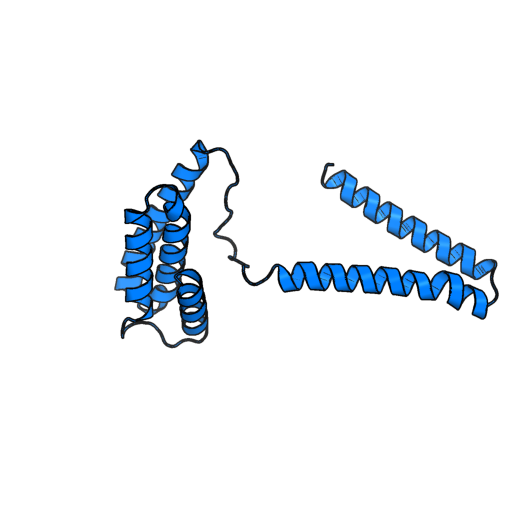G A CA 1
ATOM 764 C C . ARG A 1 93 ? -22.645 -1.029 13.292 1.00 84.38 93 ARG A C 1
ATOM 766 O O . ARG A 1 93 ? -22.978 -2.183 13.541 1.00 84.38 93 ARG A O 1
ATOM 773 N N . GLU A 1 94 ? -23.508 -0.114 12.854 1.00 86.06 94 GLU A N 1
ATOM 774 C CA . GLU A 1 94 ? -24.915 -0.432 12.577 1.00 86.06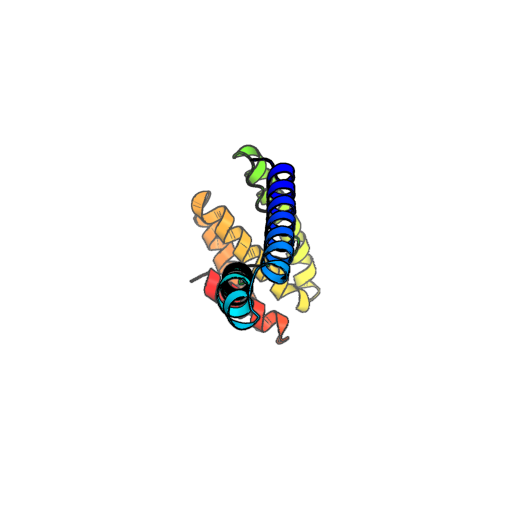 94 GLU A CA 1
ATOM 775 C C . GLU A 1 94 ? -25.063 -1.380 11.384 1.00 86.06 94 GLU A C 1
ATOM 777 O O . GLU A 1 94 ? -25.819 -2.348 11.440 1.00 86.06 94 GLU A O 1
ATOM 782 N N . GLU A 1 95 ? -24.279 -1.176 10.328 1.00 83.50 95 GLU A N 1
ATOM 783 C CA . GLU A 1 95 ? -24.296 -2.067 9.172 1.00 83.50 95 GLU A CA 1
ATOM 784 C C . GLU A 1 95 ? -23.772 -3.473 9.501 1.00 83.50 95 GLU A C 1
ATOM 786 O O . GLU A 1 95 ? -24.321 -4.457 9.010 1.00 83.50 95 GLU A O 1
ATOM 791 N N . ALA A 1 96 ? -22.750 -3.591 10.352 1.00 84.62 96 ALA A N 1
ATOM 792 C CA . ALA A 1 96 ? -22.188 -4.875 10.766 1.00 84.62 96 ALA A CA 1
ATOM 793 C C . ALA A 1 96 ? -23.106 -5.667 11.712 1.00 84.62 96 ALA A C 1
ATOM 795 O O . ALA A 1 96 ? -23.001 -6.891 11.773 1.00 84.62 96 ALA A O 1
ATOM 796 N N . LYS A 1 97 ? -24.027 -5.000 12.427 1.00 84.31 97 LYS A N 1
ATOM 797 C CA . LYS A 1 97 ? -25.102 -5.685 13.169 1.00 84.31 97 LYS A CA 1
ATOM 798 C C . LYS A 1 97 ? -26.086 -6.378 12.227 1.00 84.31 97 LYS A C 1
ATOM 800 O O . LYS A 1 97 ? -26.646 -7.408 12.588 1.00 84.31 97 LYS A O 1
ATOM 805 N N . LEU A 1 98 ? -26.317 -5.790 11.054 1.00 86.12 98 LEU A N 1
ATOM 806 C CA . LEU A 1 98 ? -27.250 -6.299 10.050 1.00 86.12 98 LEU A CA 1
ATOM 807 C C . LEU A 1 98 ? -26.593 -7.329 9.122 1.00 86.12 98 LEU A C 1
ATOM 809 O O . LEU A 1 98 ? -27.255 -8.273 8.698 1.00 86.12 98 LEU A O 1
ATOM 813 N N . ASP A 1 99 ? -25.304 -7.158 8.818 1.00 84.44 99 ASP A N 1
ATOM 814 C CA . ASP A 1 99 ? -24.545 -8.018 7.911 1.00 84.44 99 ASP A CA 1
ATOM 815 C C . ASP A 1 99 ? -23.154 -8.368 8.483 1.00 84.44 99 ASP A C 1
ATOM 817 O O . ASP A 1 99 ? -22.241 -7.529 8.469 1.00 84.44 99 ASP A O 1
ATOM 821 N N . PRO A 1 100 ? -22.940 -9.625 8.923 1.00 84.94 100 PRO A N 1
ATOM 822 C CA . PRO A 1 100 ? -21.646 -10.093 9.418 1.00 84.94 100 PRO A CA 1
ATOM 823 C C . PRO A 1 100 ? -20.494 -9.956 8.411 1.00 84.94 100 PRO A C 1
ATOM 825 O O . PRO A 1 100 ? -19.333 -9.876 8.817 1.00 84.94 100 PRO A O 1
ATOM 828 N N . ASN A 1 101 ? -20.772 -9.861 7.105 1.00 85.75 101 ASN A N 1
ATOM 829 C CA . ASN A 1 101 ? -19.730 -9.684 6.088 1.00 85.75 101 ASN A CA 1
ATOM 830 C C . ASN A 1 101 ? -19.020 -8.328 6.178 1.00 85.75 101 ASN A C 1
ATOM 832 O O . ASN A 1 101 ? -17.939 -8.164 5.616 1.00 85.75 101 ASN A O 1
ATOM 836 N N . LYS A 1 102 ? -19.586 -7.363 6.912 1.00 85.88 102 LYS A N 1
ATOM 837 C CA . LYS A 1 102 ? -18.994 -6.033 7.126 1.00 85.88 102 LYS A CA 1
ATOM 838 C C . LYS A 1 102 ? -18.099 -5.950 8.364 1.00 85.88 102 LYS A C 1
ATOM 840 O O . LYS A 1 102 ? -17.358 -4.979 8.524 1.00 85.88 102 LYS A O 1
ATOM 845 N N . LEU A 1 103 ? -18.088 -6.987 9.208 1.00 86.88 103 LEU A N 1
ATOM 846 C CA . LEU A 1 103 ? -17.218 -7.074 10.388 1.00 86.88 103 LEU A CA 1
ATOM 847 C C . LEU A 1 103 ? -15.716 -6.910 10.079 1.00 86.88 103 LEU A C 1
ATOM 849 O O . LEU A 1 103 ? -15.028 -6.264 10.873 1.00 86.88 103 LEU A O 1
ATOM 853 N N . PRO A 1 104 ? -15.167 -7.425 8.959 1.00 86.81 104 PRO A N 1
ATOM 854 C CA . PRO A 1 104 ? -13.766 -7.201 8.613 1.00 86.81 104 PR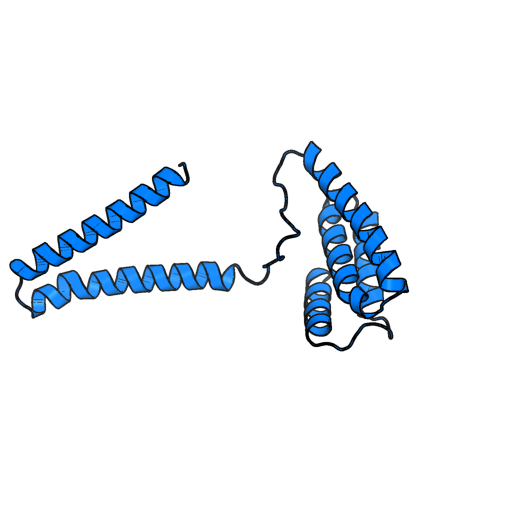O A CA 1
ATOM 855 C C . PRO A 1 104 ? -13.432 -5.724 8.391 1.00 86.81 104 PRO A C 1
ATOM 857 O O . PRO A 1 104 ? -12.437 -5.228 8.920 1.00 86.81 104 PRO A O 1
ATOM 860 N N . GLU A 1 105 ? -14.276 -5.000 7.657 1.00 83.62 105 GLU A N 1
ATOM 861 C CA . GLU A 1 105 ? -14.066 -3.577 7.381 1.00 83.62 105 GLU A CA 1
ATOM 862 C C . GLU A 1 105 ? -14.199 -2.736 8.664 1.00 83.62 105 GLU A C 1
ATOM 864 O O . GLU A 1 105 ? -13.401 -1.820 8.885 1.00 83.62 105 GLU A O 1
ATOM 869 N N . LEU A 1 106 ? -15.122 -3.102 9.562 1.00 87.12 106 LEU A N 1
ATOM 870 C CA . LEU A 1 106 ? -15.235 -2.495 10.891 1.00 87.12 106 LEU A CA 1
ATOM 871 C C . LEU A 1 106 ? -13.970 -2.724 11.736 1.00 87.12 106 LEU A C 1
ATOM 873 O O . LEU A 1 106 ? -13.397 -1.765 12.256 1.00 87.12 106 LEU A O 1
ATOM 877 N N . ALA A 1 107 ? -13.484 -3.967 11.827 1.00 87.75 107 ALA A N 1
ATOM 878 C CA . ALA A 1 107 ? -12.278 -4.305 12.591 1.00 87.75 107 ALA A CA 1
ATOM 879 C C . ALA A 1 107 ? -11.036 -3.552 12.086 1.00 87.75 107 ALA A C 1
ATOM 881 O O . ALA A 1 107 ? -10.226 -3.060 12.873 1.00 87.75 107 ALA A O 1
ATOM 882 N N . LYS A 1 108 ? -10.905 -3.417 10.764 1.00 84.88 108 LYS A N 1
ATOM 883 C CA . LYS A 1 108 ? -9.832 -2.650 10.126 1.00 84.88 108 LYS A CA 1
ATOM 884 C C . LYS A 1 108 ? -9.873 -1.169 10.512 1.00 84.88 108 LYS A C 1
ATOM 886 O O . LYS A 1 108 ? -8.829 -0.583 10.791 1.00 84.88 108 LYS A O 1
ATOM 891 N N . ARG A 1 109 ? -11.061 -0.560 10.541 1.00 84.44 109 ARG A N 1
ATOM 892 C CA . ARG A 1 109 ? -11.241 0.854 10.918 1.00 84.44 109 ARG A CA 1
ATOM 893 C C . ARG A 1 109 ? -10.966 1.097 12.396 1.00 84.44 109 ARG A C 1
ATOM 895 O O . ARG A 1 109 ? -10.279 2.059 12.717 1.00 84.44 109 ARG A O 1
ATOM 902 N N . LEU A 1 110 ? -11.425 0.203 13.269 1.00 88.12 110 LEU A N 1
ATOM 903 C CA . LEU A 1 110 ? -11.129 0.259 14.703 1.00 88.12 110 LEU A CA 1
ATOM 904 C C . LEU A 1 110 ? -9.624 0.157 14.976 1.00 88.12 110 LEU A C 1
ATOM 906 O O . LEU A 1 110 ? -9.077 0.949 15.739 1.00 88.12 110 LEU A O 1
ATOM 910 N N . ALA A 1 111 ? -8.922 -0.742 14.281 1.00 86.38 111 ALA A N 1
ATOM 911 C CA . ALA A 1 111 ? -7.467 -0.812 14.369 1.00 86.38 111 ALA A CA 1
ATOM 912 C C . ALA A 1 111 ? -6.807 0.505 13.916 1.00 86.38 111 ALA A C 1
ATOM 914 O O . ALA A 1 111 ? -5.894 0.999 14.573 1.00 86.38 111 ALA A O 1
ATOM 915 N N . ALA A 1 112 ? -7.303 1.135 12.852 1.00 82.88 112 ALA A N 1
ATOM 916 C CA . ALA A 1 112 ? -6.782 2.421 12.395 1.00 82.88 112 ALA A CA 1
ATOM 917 C C . ALA A 1 112 ? -7.024 3.557 13.411 1.00 82.88 112 ALA A C 1
ATOM 919 O O . ALA A 1 112 ? -6.101 4.320 13.702 1.00 82.88 112 ALA A O 1
ATOM 920 N N . LEU A 1 113 ? -8.224 3.627 14.001 1.00 83.25 113 LEU A N 1
ATOM 921 C CA . LEU A 1 113 ? -8.546 4.574 15.073 1.00 83.25 113 LEU A CA 1
ATOM 922 C C . LEU A 1 113 ? -7.653 4.364 16.299 1.00 83.25 113 LEU A C 1
ATOM 924 O O . LEU A 1 113 ? -7.147 5.341 16.847 1.00 83.25 113 LEU A O 1
ATOM 928 N N . SER A 1 114 ? -7.368 3.113 16.681 1.00 85.69 114 SER A N 1
ATOM 929 C CA . SER A 1 114 ? -6.453 2.850 17.798 1.00 85.69 114 SER A CA 1
ATOM 930 C C . SER A 1 114 ? -5.060 3.440 17.564 1.00 85.69 114 SER A C 1
ATOM 932 O O . SER A 1 114 ? -4.475 4.008 18.484 1.00 85.69 114 SER A O 1
ATOM 934 N N . ALA A 1 115 ? -4.541 3.397 16.333 1.00 82.75 115 ALA A N 1
ATOM 935 C CA . ALA A 1 115 ? -3.244 3.992 16.033 1.00 82.75 115 ALA A CA 1
ATOM 936 C C . ALA A 1 115 ? -3.280 5.520 16.046 1.00 82.75 115 ALA A C 1
ATOM 938 O O . ALA A 1 115 ? -2.349 6.134 16.556 1.00 82.75 115 ALA A O 1
ATOM 939 N N . MET A 1 116 ? -4.353 6.129 15.537 1.00 81.88 116 MET A N 1
ATOM 940 C CA . MET A 1 116 ? -4.516 7.587 15.566 1.00 81.88 116 MET A CA 1
ATOM 941 C C . MET A 1 116 ? -4.628 8.131 16.992 1.00 81.88 116 MET A C 1
ATOM 943 O O . MET A 1 116 ? -4.092 9.196 17.290 1.00 81.88 116 MET A O 1
ATOM 947 N N . TYR A 1 117 ? -5.289 7.391 17.881 1.00 81.81 117 TYR A N 1
ATOM 948 C CA . TYR A 1 117 ? -5.436 7.780 19.279 1.00 81.81 117 TYR A CA 1
ATOM 949 C C . TYR A 1 117 ? -4.235 7.420 20.154 1.00 81.81 1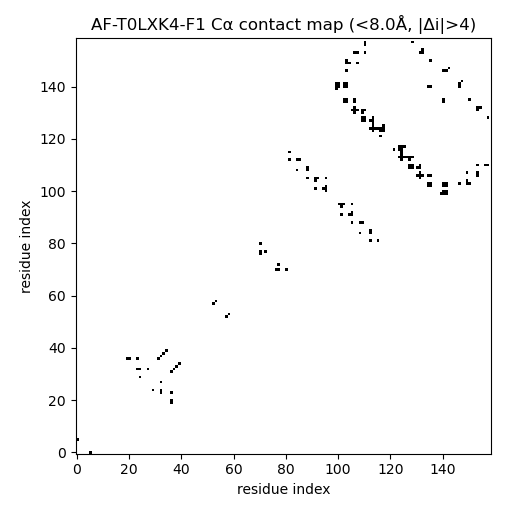17 TYR A C 1
ATOM 951 O O . TYR A 1 117 ? -4.134 7.948 21.253 1.00 81.81 117 TYR A O 1
ATOM 959 N N . LYS A 1 118 ? -3.288 6.600 19.682 1.00 80.69 118 LYS A N 1
ATOM 960 C CA . LYS A 1 118 ? -2.155 6.119 20.494 1.00 80.69 118 LYS A CA 1
ATOM 961 C C . LYS A 1 118 ? -1.350 7.244 21.155 1.00 80.69 118 LYS A C 1
ATOM 963 O O . LYS A 1 118 ? -0.876 7.075 22.272 1.00 80.69 118 LYS A O 1
ATOM 968 N N . GLU A 1 119 ? -1.207 8.376 20.469 1.00 74.44 119 GLU A N 1
ATOM 969 C CA . GLU A 1 119 ? -0.464 9.545 20.959 1.00 74.44 119 GLU A CA 1
ATOM 970 C C . GLU A 1 119 ? -1.358 10.606 21.622 1.00 74.44 119 GLU A C 1
ATOM 972 O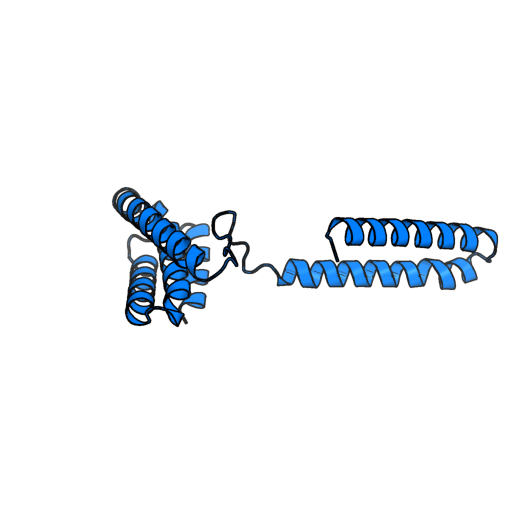 O . GLU A 1 119 ? -0.858 11.434 22.378 1.00 74.44 119 GLU A O 1
ATOM 977 N N . LYS A 1 120 ? -2.671 10.593 21.350 1.00 78.44 120 LYS A N 1
ATOM 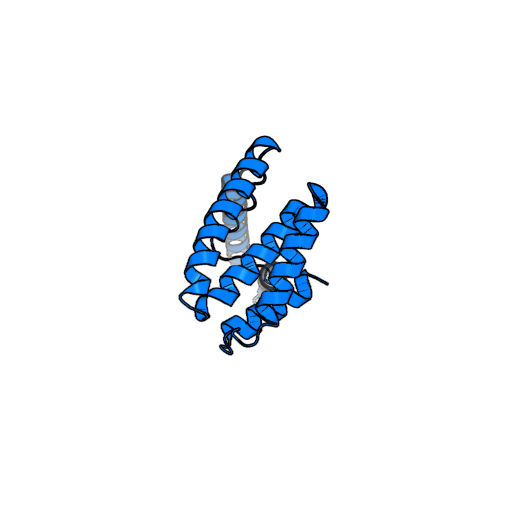978 C CA . LYS A 1 120 ? -3.625 11.607 21.834 1.00 78.44 120 LYS A CA 1
ATOM 979 C C . LYS A 1 120 ? -4.371 11.178 23.098 1.00 78.44 120 LYS A C 1
ATOM 981 O O . LYS A 1 120 ? -4.599 11.997 23.979 1.00 78.44 120 LYS A O 1
ATOM 986 N N . ASP A 1 121 ? -4.784 9.916 23.151 1.00 84.56 121 ASP A N 1
ATOM 987 C CA . ASP A 1 121 ? -5.604 9.330 24.209 1.00 84.56 121 ASP A CA 1
ATOM 988 C C . ASP A 1 121 ? -5.366 7.811 24.236 1.00 84.56 121 ASP A C 1
ATOM 990 O O . ASP A 1 121 ? -5.927 7.042 23.445 1.00 84.56 121 ASP A O 1
ATOM 994 N N . SER A 1 122 ? -4.485 7.377 25.139 1.00 82.94 122 SER A N 1
ATOM 995 C CA . SER A 1 122 ? -4.104 5.970 25.264 1.00 82.94 122 SER A CA 1
ATOM 996 C C . SER A 1 122 ? -5.276 5.074 25.667 1.00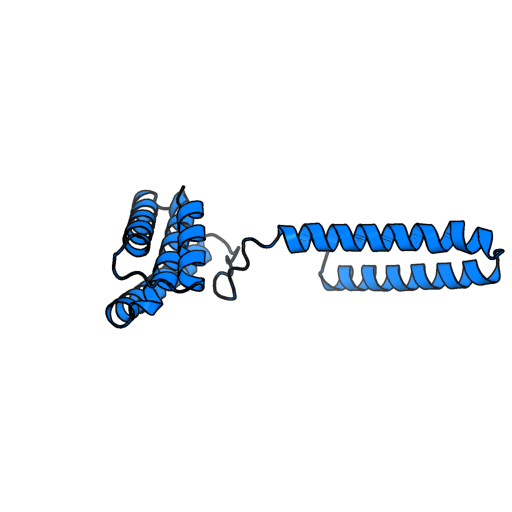 82.94 122 SER A C 1
ATOM 998 O O . SER A 1 122 ? -5.322 3.919 25.252 1.00 82.94 122 SER A O 1
ATOM 1000 N N . GLU A 1 123 ? -6.234 5.597 26.434 1.00 87.69 123 GLU A N 1
ATOM 1001 C CA . GLU A 1 123 ? -7.398 4.839 26.898 1.00 87.69 123 GLU A CA 1
ATOM 1002 C C . GLU A 1 123 ? -8.363 4.567 25.738 1.00 87.69 123 GLU A C 1
ATOM 1004 O O . GLU A 1 123 ? -8.787 3.427 25.515 1.00 87.69 123 GLU A O 1
ATOM 1009 N N . LYS A 1 124 ? -8.639 5.583 24.910 1.00 85.31 124 LYS A N 1
ATOM 1010 C CA . LYS A 1 124 ? -9.409 5.393 23.669 1.00 85.31 124 LYS A CA 1
ATOM 1011 C C . LYS A 1 124 ? -8.691 4.495 22.675 1.00 85.31 124 LYS A C 1
ATOM 1013 O O . LYS A 1 124 ? -9.325 3.645 22.048 1.00 85.31 124 LYS A O 1
ATOM 1018 N N . SER A 1 125 ? -7.375 4.656 22.540 1.00 85.75 125 SER A N 1
ATOM 1019 C CA . SER A 1 125 ? -6.552 3.791 21.694 1.00 85.75 125 SER A CA 1
ATOM 1020 C C . SER A 1 125 ? -6.726 2.320 22.073 1.00 85.75 125 SER A C 1
ATOM 1022 O O . SER A 1 125 ? -7.034 1.484 21.219 1.00 85.75 125 SER A O 1
ATOM 1024 N N . GLU A 1 126 ? -6.602 2.013 23.364 1.00 88.50 126 GLU A N 1
ATOM 1025 C CA . GLU A 1 126 ? -6.740 0.658 23.884 1.00 88.50 126 GLU A CA 1
ATOM 1026 C C . GLU A 1 126 ? -8.171 0.125 23.736 1.00 88.50 126 GLU A C 1
ATOM 1028 O O . GLU A 1 126 ? -8.364 -1.028 23.345 1.00 88.50 126 GLU A O 1
ATOM 1033 N N . THR A 1 127 ? -9.178 0.976 23.942 1.00 91.75 127 THR A N 1
ATOM 1034 C CA . THR A 1 127 ? -10.591 0.624 23.743 1.00 91.75 127 THR A CA 1
ATOM 1035 C C . THR A 1 127 ? -10.851 0.161 22.308 1.00 91.75 127 THR A C 1
ATOM 1037 O O . THR A 1 127 ? -11.362 -0.942 22.093 1.00 91.75 127 THR A O 1
ATOM 1040 N N . TYR A 1 128 ? -10.427 0.946 21.313 1.00 90.44 128 TYR A N 1
ATOM 1041 C CA . TYR A 1 128 ? -10.597 0.589 19.903 1.00 90.44 128 TYR A CA 1
ATOM 1042 C C . TYR A 1 128 ? -9.772 -0.640 19.503 1.00 90.44 128 TYR A C 1
ATOM 1044 O O . TYR A 1 128 ? -10.239 -1.476 18.726 1.00 90.44 128 TYR A O 1
ATOM 1052 N N . ALA A 1 129 ? -8.568 -0.800 20.059 1.00 89.25 129 ALA A N 1
ATOM 1053 C CA . ALA A 1 129 ? -7.743 -1.984 19.833 1.00 89.25 129 ALA A CA 1
ATOM 1054 C C . ALA A 1 129 ? -8.409 -3.258 20.379 1.00 89.25 129 ALA A C 1
ATOM 1056 O O . ALA A 1 129 ? -8.414 -4.299 19.715 1.00 89.25 129 ALA A O 1
ATOM 1057 N N . ASN A 1 130 ? -8.990 -3.187 21.575 1.00 91.38 130 ASN A N 1
ATOM 1058 C CA . ASN A 1 130 ? -9.668 -4.314 22.207 1.00 91.38 130 ASN A CA 1
ATOM 1059 C C . ASN A 1 130 ? -10.978 -4.665 21.493 1.00 91.38 130 ASN A C 1
ATOM 1061 O O . ASN A 1 130 ? -11.269 -5.848 21.308 1.00 91.38 130 ASN A O 1
ATOM 1065 N N . GLU A 1 131 ? -11.723 -3.670 21.009 1.00 90.75 131 GLU A N 1
ATOM 1066 C CA . GLU A 1 131 ? -12.912 -3.894 20.182 1.00 90.75 131 GLU A CA 1
ATOM 1067 C C . GLU A 1 131 ? -12.552 -4.539 18.834 1.00 90.75 131 GLU A C 1
ATOM 1069 O O . GLU A 1 131 ? -13.168 -5.520 18.420 1.00 90.75 131 GLU A O 1
ATOM 1074 N N . ALA A 1 132 ? -11.491 -4.073 18.169 1.00 90.69 132 ALA A N 1
ATOM 1075 C CA . ALA A 1 132 ? -11.007 -4.716 16.949 1.00 90.69 132 ALA A CA 1
ATOM 1076 C C . ALA A 1 132 ? -10.622 -6.186 17.200 1.00 90.69 132 ALA A C 1
ATOM 1078 O O . ALA A 1 132 ? -10.979 -7.063 16.409 1.00 90.69 132 ALA A O 1
ATOM 1079 N N . LYS A 1 133 ? -9.935 -6.471 18.319 1.00 91.50 133 LYS A N 1
ATOM 1080 C CA . LYS A 1 133 ? -9.573 -7.837 18.738 1.00 91.50 133 LYS A CA 1
ATOM 1081 C C . LYS A 1 133 ? -10.801 -8.704 19.012 1.00 91.50 133 LYS A C 1
ATOM 1083 O O . LYS A 1 133 ? -10.812 -9.868 18.613 1.00 91.50 133 LYS A O 1
ATOM 1088 N N . SER A 1 134 ? -11.823 -8.172 19.678 1.00 91.12 134 SER A N 1
ATOM 1089 C CA . SER A 1 134 ? -13.035 -8.938 19.981 1.00 91.12 134 SER A CA 1
ATOM 1090 C C . SER A 1 134 ? -13.805 -9.291 18.706 1.00 91.12 134 SER A C 1
ATOM 1092 O O . SER A 1 134 ? -14.250 -10.429 18.564 1.00 91.12 134 SER A O 1
ATOM 1094 N N . ILE A 1 135 ? -13.867 -8.377 17.732 1.00 89.69 135 ILE A N 1
ATOM 1095 C CA . ILE A 1 135 ? -14.537 -8.611 16.447 1.00 89.69 135 ILE A CA 1
ATOM 1096 C C . ILE A 1 135 ? -13.832 -9.702 15.640 1.00 89.69 135 ILE A C 1
ATOM 1098 O O . ILE A 1 135 ? -14.491 -10.646 15.199 1.00 89.69 135 ILE A O 1
ATOM 1102 N N . ILE A 1 136 ? -12.507 -9.623 15.464 1.00 90.19 136 ILE A N 1
ATOM 1103 C CA . ILE A 1 136 ? -11.776 -10.616 14.654 1.00 90.19 136 ILE A CA 1
ATOM 1104 C C . ILE A 1 136 ? -11.800 -12.019 15.269 1.00 90.19 136 ILE A C 1
ATOM 1106 O O . ILE A 1 136 ? -11.705 -12.999 14.528 1.00 90.19 136 ILE A O 1
ATOM 1110 N N . ASN A 1 137 ? -11.933 -12.108 16.597 1.00 89.12 137 ASN A N 1
ATOM 1111 C CA . ASN A 1 137 ? -12.020 -13.358 17.351 1.00 89.12 137 ASN A CA 1
ATOM 1112 C C . ASN A 1 137 ? -13.467 -13.835 17.560 1.00 89.12 137 ASN A C 1
ATOM 1114 O O . ASN A 1 137 ? -13.680 -14.888 18.159 1.00 89.12 137 ASN A O 1
ATOM 1118 N N . SER A 1 138 ? -14.464 -13.080 17.091 1.00 89.00 138 SER A N 1
ATOM 1119 C CA . SER A 1 138 ? -15.870 -13.454 17.234 1.00 89.00 138 SER A CA 1
ATOM 1120 C C . SER A 1 138 ? -16.223 -14.664 16.363 1.00 89.00 138 SER A C 1
ATOM 1122 O O . SER A 1 138 ? -15.696 -14.845 15.263 1.00 89.00 138 SER A O 1
ATOM 1124 N N . SER A 1 139 ? -17.169 -15.482 16.832 1.00 85.62 139 SER A N 1
ATOM 1125 C CA . SER A 1 139 ? -17.693 -16.635 16.084 1.00 85.62 139 SER A CA 1
ATOM 1126 C C . SER A 1 139 ? -18.457 -16.245 14.814 1.00 85.62 139 SER A C 1
ATOM 1128 O O . SER A 1 139 ? -18.613 -17.068 13.919 1.00 85.62 139 SER A O 1
ATOM 1130 N N . HIS A 1 140 ? -18.915 -14.994 14.734 1.00 85.56 140 HIS A N 1
ATOM 1131 C CA . HIS A 1 140 ? -19.670 -14.443 13.608 1.00 85.56 140 HIS A CA 1
ATOM 1132 C C . HIS A 1 140 ? -18.763 -13.804 12.546 1.00 85.56 140 HIS A C 1
ATOM 1134 O O . HIS A 1 140 ? -19.257 -13.302 11.540 1.00 85.56 140 HIS A O 1
ATOM 1140 N N . TYR A 1 141 ? -17.443 -13.807 12.759 1.00 87.25 141 TYR A N 1
ATOM 1141 C CA . TYR A 1 141 ? -16.498 -13.247 11.806 1.00 87.25 141 TYR A CA 1
ATOM 1142 C C . TYR A 1 141 ? -16.452 -14.104 10.529 1.00 87.25 141 TYR A C 1
ATOM 1144 O O . TYR A 1 141 ? -16.249 -15.320 10.618 1.00 87.25 141 TYR A O 1
ATOM 1152 N N . PRO A 1 142 ? -16.615 -13.504 9.338 1.00 87.38 142 PRO A N 1
ATOM 1153 C CA . PRO A 1 142 ? -16.701 -14.255 8.094 1.00 87.38 142 PRO A CA 1
ATOM 1154 C C . PRO A 1 142 ? -15.388 -14.988 7.794 1.00 87.38 142 PRO A C 1
ATOM 1156 O O . PRO A 1 142 ? -14.296 -14.482 8.050 1.00 87.38 142 PRO A O 1
ATOM 1159 N N . ASN A 1 143 ? -15.493 -16.181 7.205 1.00 87.56 143 ASN A N 1
ATOM 1160 C CA . ASN A 1 143 ? -14.342 -17.012 6.829 1.00 87.56 143 ASN A CA 1
ATOM 1161 C C . ASN A 1 143 ? -13.974 -16.880 5.338 1.00 87.56 143 ASN A C 1
ATOM 1163 O O . ASN A 1 143 ? -13.557 -17.836 4.690 1.00 87.56 143 ASN A O 1
ATOM 1167 N N . THR A 1 144 ? -14.192 -15.697 4.768 1.00 87.50 144 THR A N 1
ATOM 1168 C CA . THR A 1 144 ? -13.784 -15.363 3.395 1.00 87.50 144 THR A CA 1
ATOM 1169 C C . THR A 1 144 ? -12.286 -15.069 3.336 1.00 87.50 144 THR A C 1
ATOM 1171 O O . THR A 1 144 ? -11.719 -14.594 4.321 1.00 87.50 144 THR A O 1
ATOM 1174 N N . GLU A 1 145 ? -11.655 -15.257 2.178 1.00 81.69 145 GLU A N 1
ATOM 1175 C CA . GLU A 1 145 ? -10.224 -14.978 1.988 1.00 81.69 145 GLU A CA 1
ATOM 1176 C C . GLU A 1 145 ? -9.837 -13.546 2.408 1.00 81.69 145 GLU A C 1
ATOM 1178 O O . GLU A 1 145 ? -8.862 -13.351 3.135 1.00 81.69 145 GLU A O 1
ATOM 1183 N N . GLU A 1 146 ? -10.652 -12.550 2.050 1.00 80.62 146 GLU A N 1
ATOM 1184 C CA . GLU A 1 146 ? -10.445 -11.146 2.430 1.00 80.62 146 GLU A CA 1
ATOM 1185 C C . GLU A 1 146 ? -10.475 -10.940 3.952 1.00 80.62 146 GLU A C 1
ATOM 1187 O O . GLU A 1 146 ? -9.609 -10.274 4.521 1.00 80.62 146 GLU A O 1
ATOM 1192 N N . ALA A 1 147 ? -11.431 -11.564 4.638 1.00 83.31 147 ALA A N 1
ATOM 1193 C CA . ALA A 1 147 ? -11.549 -11.502 6.091 1.00 83.31 147 ALA A CA 1
ATOM 1194 C C . ALA A 1 147 ? -10.350 -12.155 6.800 1.00 83.31 147 ALA A C 1
ATOM 1196 O O . ALA A 1 147 ? -9.855 -11.626 7.794 1.00 83.31 147 ALA A O 1
ATOM 1197 N N . ILE A 1 148 ? -9.822 -13.262 6.270 1.00 86.00 148 ILE A N 1
ATOM 1198 C CA . ILE A 1 148 ? -8.614 -13.913 6.805 1.00 86.00 148 ILE A CA 1
ATOM 1199 C C . ILE A 1 148 ? -7.391 -12.997 6.645 1.00 86.00 148 ILE A C 1
ATOM 1201 O O . ILE A 1 148 ? -6.582 -12.862 7.575 1.00 86.00 148 ILE A O 1
ATOM 1205 N N . GLN A 1 149 ? -7.261 -12.329 5.495 1.00 83.06 149 GLN A N 1
ATOM 1206 C CA . GLN A 1 149 ? -6.204 -11.340 5.272 1.00 83.06 149 GLN A CA 1
ATOM 1207 C C . GLN A 1 149 ? -6.329 -10.175 6.261 1.00 83.06 149 GLN A C 1
ATOM 1209 O O . GLN A 1 149 ? -5.348 -9.823 6.919 1.00 83.06 149 GLN A O 1
ATOM 1214 N N . ILE A 1 150 ? -7.534 -9.624 6.434 1.00 81.75 150 ILE A N 1
ATOM 1215 C CA . ILE A 1 150 ? -7.792 -8.525 7.372 1.00 81.75 150 ILE A CA 1
ATOM 1216 C C . ILE A 1 150 ? -7.506 -8.947 8.813 1.00 81.75 150 ILE A C 1
ATOM 1218 O O . ILE A 1 150 ? -6.813 -8.216 9.516 1.00 81.75 150 ILE A O 1
ATOM 1222 N N . ARG A 1 151 ? -7.948 -10.134 9.246 1.00 85.56 151 ARG A N 1
ATOM 1223 C CA . ARG A 1 151 ? -7.615 -10.693 10.565 1.00 85.56 151 ARG A CA 1
ATOM 1224 C C . ARG A 1 151 ? -6.103 -10.710 10.773 1.00 85.56 151 ARG A C 1
ATOM 1226 O O . ARG A 1 151 ? -5.621 -10.182 11.767 1.00 85.56 151 ARG A O 1
ATOM 1233 N N . THR A 1 152 ? -5.350 -11.235 9.808 1.00 85.00 152 THR A N 1
ATOM 1234 C CA . THR A 1 152 ? -3.881 -11.301 9.881 1.00 85.00 152 THR A CA 1
ATOM 1235 C C . THR A 1 152 ? -3.247 -9.912 9.998 1.00 85.00 152 THR A C 1
ATOM 1237 O O . THR A 1 152 ? -2.322 -9.712 10.789 1.00 85.00 152 THR A O 1
ATOM 1240 N N . ILE A 1 153 ? -3.755 -8.942 9.232 1.00 80.88 153 ILE A N 1
ATOM 1241 C CA . ILE A 1 153 ? -3.286 -7.552 9.252 1.00 80.88 153 ILE A CA 1
ATOM 1242 C C . ILE A 1 153 ? -3.563 -6.914 10.615 1.00 80.88 153 ILE A C 1
ATOM 1244 O O . ILE A 1 153 ? -2.640 -6.394 11.237 1.00 80.88 153 ILE A O 1
ATOM 1248 N N . VAL A 1 154 ? -4.804 -6.991 11.100 1.00 83.06 154 VAL A N 1
ATOM 1249 C CA . VAL A 1 154 ? -5.225 -6.404 12.380 1.00 83.06 154 VAL A CA 1
ATOM 1250 C C . VAL A 1 154 ? -4.454 -7.034 13.540 1.00 83.06 154 VAL A C 1
ATOM 1252 O O . VAL A 1 154 ? -3.929 -6.315 14.385 1.00 83.06 154 VAL A O 1
ATOM 1255 N N . THR A 1 155 ? -4.287 -8.360 13.562 1.00 85.56 155 THR A N 1
ATOM 1256 C CA . THR A 1 155 ? -3.506 -9.038 14.609 1.00 85.56 155 THR A CA 1
ATOM 1257 C C . THR A 1 155 ? -2.044 -8.595 14.618 1.00 85.56 155 THR A C 1
ATOM 1259 O O . THR A 1 155 ? -1.476 -8.414 15.691 1.00 85.56 155 THR A O 1
ATOM 1262 N N . ARG A 1 156 ? -1.422 -8.398 13.447 1.00 81.38 156 ARG A N 1
ATOM 1263 C CA . ARG A 1 156 ? -0.043 -7.888 13.365 1.00 81.38 156 ARG A CA 1
ATOM 1264 C C . ARG A 1 156 ? 0.051 -6.431 13.811 1.00 81.38 156 ARG A C 1
ATOM 1266 O O . ARG A 1 156 ? 1.059 -6.049 14.389 1.00 81.38 156 ARG A O 1
ATOM 1273 N N . PHE A 1 157 ? -0.968 -5.636 13.510 1.00 75.75 157 PHE A N 1
ATOM 1274 C CA . PHE A 1 157 ? -0.993 -4.208 13.800 1.00 75.75 157 PHE A CA 1
ATOM 1275 C C . PHE A 1 157 ? -1.195 -3.900 15.289 1.00 75.75 157 PHE A C 1
ATOM 1277 O O . PHE A 1 157 ? -0.682 -2.906 15.788 1.00 75.75 157 PHE A O 1
ATOM 1284 N N . LEU A 1 158 ? -1.929 -4.761 15.997 1.00 76.75 158 LEU A N 1
ATOM 1285 C CA . LEU A 1 158 ? -2.266 -4.599 17.415 1.00 76.75 158 LEU A CA 1
ATOM 1286 C C . LEU A 1 158 ? -1.333 -5.366 18.374 1.00 76.75 158 LEU A C 1
ATOM 1288 O O . LEU A 1 158 ? -1.690 -5.552 19.546 1.00 76.75 158 LEU A O 1
ATOM 1292 N N . LYS A 1 159 ? -0.204 -5.869 17.863 1.00 74.12 159 LYS A N 1
ATOM 1293 C CA . LYS A 1 159 ? 0.860 -6.536 18.621 1.00 74.12 159 LYS A CA 1
ATOM 1294 C C . LYS A 1 159 ? 1.961 -5.538 18.955 1.00 74.12 159 LYS A C 1
ATOM 1296 O O . LYS A 1 159 ? 2.455 -5.613 20.098 1.00 74.12 159 LYS A O 1
#

pLDDT: mean 78.05, std 15.08, range [34.75, 91.75]

Solvent-accessible surface area (backbone atoms only — not comparable to full-atom values): 8861 Å² total; per-residue (Å²): 134,57,74,68,55,57,52,51,54,51,53,51,51,54,54,52,52,52,53,50,48,56,52,40,60,77,77,41,54,74,67,53,26,43,61,70,42,50,50,54,51,50,52,51,52,50,50,52,49,49,48,48,45,50,55,58,57,69,61,54,90,66,78,62,69,95,78,63,79,78,67,91,45,66,82,79,51,46,56,55,54,48,52,53,50,51,55,52,46,52,53,41,53,59,49,26,74,77,35,46,81,40,42,49,62,42,27,53,49,27,41,51,49,14,61,68,24,53,85,79,36,55,67,60,10,50,50,29,40,51,51,20,51,51,47,65,70,35,92,66,44,53,91,46,73,67,36,51,52,44,44,55,50,47,57,65,72,78,105

Secondary structure (DSSP, 8-state):
--HHHHHHHHHHHHHHHHHHHHHHHHHS-HHHHIIIIIHHHHHHHHHHHHHHHHHHHHT-S----SS-------HHHHHHHHHHHHHHHHHHHHHHHH-GGGHHHHHHHHHHHHHHHTTT-HHHHHHHHHHHHHHHTSTTS--SHHHHHHHHHHHHHT-